Protein AF-A0A3N5X6P9-F1 (afdb_monomer)

Foldseek 3Di:
DCPVVADPVNVVVVVVVVCVVCPPVNVVVVCVVVVVVVVVVVVVVVVVVVVVVVVVVVVPDDDDDPPDPDDDDPPPDPPDD

pLDDT: mean 79.97, std 17.9, range [47.38, 97.12]

Radius of gyration: 30.84 Å; Cα contacts (8 Å, |Δi|>4): 5; chains: 1; bounding box: 48×44×83 Å

Mean predicted aligned error: 13.98 Å

Sequence (81 aa):
MDFFGIGPFEILLILLVAFIVVGPQRLLEVSRKVGTTVSDLSRSMSRLNETVQKEMKEKTSPNASNVKDTNQSDRQDKQQS

Solvent-accessible surface area (backbone atoms only — not comparable to full-atom values): 5214 Å² total; per-residue (Å²): 133,64,62,91,79,46,51,77,67,56,54,50,51,52,49,50,54,50,37,65,74,64,30,67,68,49,55,54,55,50,48,53,56,52,50,52,54,52,49,54,50,50,52,51,51,52,52,50,52,50,52,53,50,50,54,53,53,64,76,63,64,75,94,81,75,96,74,84,86,86,85,88,85,88,84,86,88,85,90,85,131

Structure (mmCIF, N/CA/C/O backbone):
data_AF-A0A3N5X6P9-F1
#
_entry.id   AF-A0A3N5X6P9-F1
#
loop_
_atom_site.group_PDB
_atom_site.id
_atom_site.type_symbol
_atom_site.label_atom_id
_atom_site.label_alt_id
_atom_site.label_comp_id
_atom_site.label_asym_id
_atom_site.label_entity_id
_atom_site.label_seq_id
_atom_site.pdbx_PDB_ins_code
_atom_site.Cartn_x
_atom_site.Cartn_y
_atom_site.Cartn_z
_atom_site.occupancy
_atom_site.B_iso_or_equiv
_atom_site.auth_seq_id
_atom_site.auth_comp_id
_atom_site.auth_asym_id
_atom_site.auth_atom_id
_atom_site.pdbx_PDB_model_num
ATOM 1 N N . MET A 1 1 ? 23.515 -9.294 9.308 1.00 52.53 1 MET A N 1
ATOM 2 C CA . MET A 1 1 ? 22.652 -10.396 8.842 1.00 52.53 1 MET A CA 1
ATOM 3 C C . MET A 1 1 ? 22.097 -9.963 7.509 1.00 52.53 1 MET A C 1
ATOM 5 O O . MET A 1 1 ? 21.181 -9.149 7.481 1.00 52.53 1 MET A O 1
ATOM 9 N N . ASP A 1 2 ? 22.716 -10.424 6.430 1.00 67.69 2 ASP A N 1
ATOM 10 C CA . ASP A 1 2 ? 22.257 -10.141 5.076 1.00 67.69 2 ASP A CA 1
ATOM 11 C C . ASP A 1 2 ? 20.959 -10.916 4.861 1.00 67.69 2 ASP A C 1
ATOM 13 O O . ASP A 1 2 ? 20.938 -12.146 4.915 1.00 67.69 2 ASP A O 1
ATOM 17 N N . PHE A 1 3 ? 19.851 -10.193 4.719 1.00 63.06 3 PHE A N 1
ATOM 18 C CA . PHE A 1 3 ? 18.538 -10.764 4.448 1.00 63.06 3 PHE A CA 1
ATOM 19 C C . PHE A 1 3 ? 18.668 -11.559 3.138 1.00 63.06 3 PHE A C 1
ATOM 21 O O . PHE A 1 3 ? 18.793 -10.976 2.070 1.00 63.06 3 PHE A O 1
ATOM 28 N N . PHE A 1 4 ? 18.745 -12.890 3.213 1.00 78.06 4 PHE A N 1
ATOM 29 C CA . PHE A 1 4 ? 18.883 -13.773 2.043 1.00 78.06 4 PHE A CA 1
ATOM 30 C C . PHE A 1 4 ? 20.160 -13.606 1.192 1.00 78.06 4 PHE A C 1
ATOM 32 O O . PHE A 1 4 ? 20.197 -14.080 0.060 1.00 78.06 4 PHE A O 1
ATOM 39 N N . GLY A 1 5 ? 21.213 -12.964 1.711 1.00 83.19 5 GLY A N 1
ATOM 40 C CA . GLY A 1 5 ? 22.384 -12.608 0.893 1.00 83.19 5 GLY A CA 1
ATOM 41 C C . GLY A 1 5 ? 22.093 -11.509 -0.136 1.00 83.19 5 GLY A C 1
ATOM 42 O O . GLY A 1 5 ? 22.890 -11.310 -1.044 1.00 83.19 5 GLY A O 1
ATOM 43 N N . ILE A 1 6 ? 20.958 -10.818 0.019 1.00 85.50 6 ILE A N 1
ATOM 44 C CA . ILE A 1 6 ? 20.504 -9.713 -0.816 1.00 85.50 6 ILE A CA 1
ATOM 45 C C . ILE A 1 6 ? 20.668 -8.428 0.001 1.00 85.50 6 ILE A C 1
ATOM 47 O O . ILE A 1 6 ? 20.030 -8.225 1.038 1.00 85.50 6 ILE A O 1
ATOM 51 N N . GLY A 1 7 ? 21.552 -7.552 -0.457 1.00 90.50 7 GLY A N 1
ATOM 52 C CA . GLY A 1 7 ? 21.777 -6.238 0.113 1.00 90.50 7 GLY A CA 1
ATOM 53 C C . GLY A 1 7 ? 20.585 -5.295 -0.105 1.00 90.50 7 GLY A C 1
ATOM 54 O O . GLY A 1 7 ? 19.769 -5.483 -1.013 1.00 90.50 7 GLY A O 1
ATOM 55 N N . PRO A 1 8 ? 20.488 -4.210 0.684 1.00 90.50 8 PRO A N 1
ATOM 56 C CA . PRO A 1 8 ? 19.408 -3.229 0.551 1.00 90.50 8 PRO A CA 1
ATOM 57 C C . PRO A 1 8 ? 19.329 -2.612 -0.856 1.00 90.50 8 PRO A C 1
ATOM 59 O O . PRO A 1 8 ? 18.241 -2.284 -1.326 1.00 90.50 8 PRO A O 1
ATOM 62 N N . PHE A 1 9 ? 20.467 -2.493 -1.549 1.00 92.62 9 PHE A N 1
ATOM 63 C CA . PHE A 1 9 ? 20.522 -1.986 -2.920 1.00 92.62 9 PHE A CA 1
ATOM 64 C C . PHE A 1 9 ? 19.876 -2.942 -3.936 1.00 92.62 9 PHE A C 1
ATOM 66 O O . PHE A 1 9 ? 19.149 -2.498 -4.821 1.00 92.62 9 PHE A O 1
ATOM 73 N N . GLU A 1 10 ? 20.083 -4.251 -3.791 1.00 93.25 10 GLU A N 1
ATOM 74 C CA . GLU A 1 10 ? 19.495 -5.260 -4.679 1.00 93.25 10 GLU A CA 1
ATOM 75 C C . GLU A 1 10 ? 17.972 -5.335 -4.501 1.00 93.25 10 GLU A C 1
ATOM 77 O O . GLU A 1 10 ? 17.241 -5.375 -5.492 1.00 93.25 10 GLU A O 1
ATOM 82 N N . ILE A 1 11 ? 17.471 -5.241 -3.260 1.00 94.62 11 ILE A N 1
ATOM 83 C CA . ILE A 1 11 ? 16.023 -5.125 -3.008 1.00 94.62 11 ILE A CA 1
ATOM 84 C C . ILE A 1 11 ? 15.450 -3.873 -3.675 1.00 94.62 11 ILE A C 1
ATOM 86 O O . ILE A 1 11 ? 14.380 -3.938 -4.283 1.00 94.62 11 ILE A O 1
ATOM 90 N N . LEU A 1 12 ? 16.153 -2.740 -3.603 1.00 94.62 12 LEU A N 1
ATOM 91 C CA . LEU A 1 12 ? 15.702 -1.494 -4.221 1.00 94.62 12 LEU A CA 1
ATOM 92 C C . LEU A 1 12 ? 15.649 -1.598 -5.753 1.00 94.62 12 LEU A C 1
ATOM 94 O O . LEU A 1 12 ? 14.696 -1.110 -6.357 1.00 94.62 12 LEU A O 1
ATOM 98 N N . LEU A 1 13 ? 16.615 -2.282 -6.375 1.00 95.56 13 LEU A N 1
ATOM 99 C CA . LEU A 1 13 ? 16.618 -2.550 -7.816 1.00 95.56 13 LEU A CA 1
ATOM 100 C C . LEU A 1 13 ? 15.416 -3.414 -8.234 1.00 95.56 13 LEU A C 1
ATOM 102 O O . LEU A 1 13 ? 14.711 -3.075 -9.185 1.00 95.56 13 LEU A O 1
ATOM 106 N N . ILE A 1 14 ? 15.148 -4.502 -7.506 1.00 94.62 14 ILE A N 1
ATOM 107 C CA . ILE A 1 14 ? 14.000 -5.384 -7.768 1.00 94.62 14 ILE A CA 1
ATOM 108 C C . ILE A 1 14 ? 12.689 -4.613 -7.597 1.00 94.62 14 ILE A C 1
ATOM 110 O O . ILE A 1 14 ? 11.801 -4.708 -8.445 1.00 94.62 14 ILE A O 1
ATOM 114 N N . LEU A 1 15 ? 12.579 -3.812 -6.533 1.00 94.38 15 LEU A N 1
ATOM 115 C CA . LEU A 1 15 ? 11.418 -2.965 -6.284 1.00 94.38 15 LEU A CA 1
ATOM 116 C C . LEU A 1 15 ? 11.220 -1.972 -7.426 1.00 94.38 15 LEU A C 1
ATOM 118 O O . LEU A 1 15 ? 10.094 -1.833 -7.888 1.00 94.38 15 LEU A O 1
ATOM 122 N N . LEU A 1 16 ? 12.282 -1.328 -7.916 1.00 96.31 16 LEU A N 1
ATOM 123 C CA . LEU A 1 16 ? 12.210 -0.382 -9.029 1.00 96.31 16 LEU A CA 1
ATOM 124 C C . LEU A 1 16 ? 11.681 -1.049 -10.304 1.00 96.31 16 LEU A C 1
ATOM 126 O O . LEU A 1 16 ? 10.759 -0.526 -10.929 1.00 96.31 16 LEU A O 1
ATOM 130 N N . VAL A 1 17 ? 12.215 -2.219 -10.666 1.00 96.50 17 VAL A N 1
ATOM 131 C CA . VAL A 1 17 ? 11.742 -2.980 -11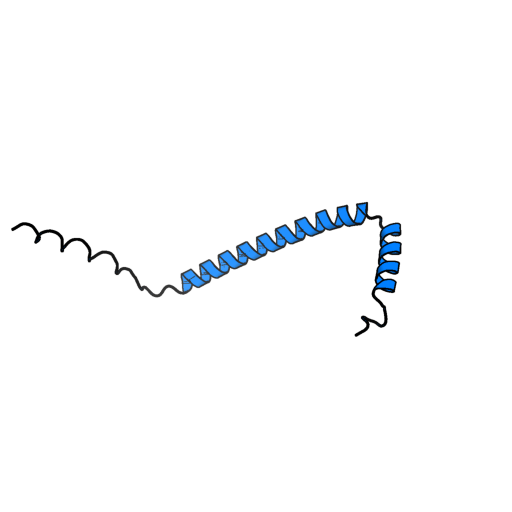.833 1.00 96.50 17 VAL A CA 1
ATOM 132 C C . VAL A 1 17 ? 10.280 -3.391 -11.649 1.00 96.50 17 VAL A C 1
ATOM 134 O O . VAL A 1 17 ? 9.462 -3.164 -12.540 1.00 96.50 17 VAL A O 1
ATOM 137 N N . ALA A 1 18 ? 9.915 -3.915 -10.477 1.00 96.00 18 ALA A 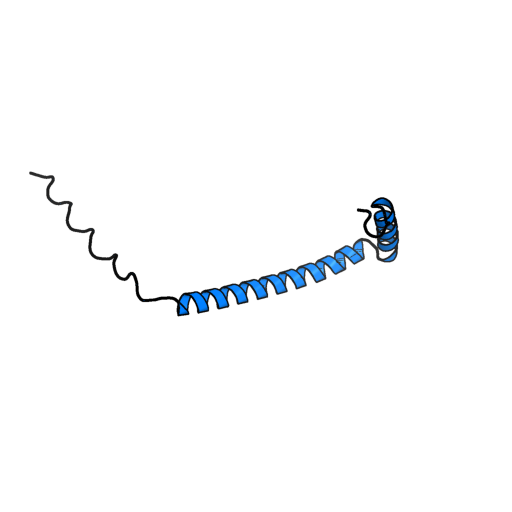N 1
ATOM 138 C CA . ALA A 1 18 ? 8.533 -4.258 -10.158 1.00 96.00 18 ALA A CA 1
ATOM 139 C C . ALA A 1 18 ? 7.605 -3.031 -10.223 1.00 96.00 18 ALA A C 1
ATOM 141 O O . ALA A 1 18 ? 6.495 -3.123 -10.742 1.00 96.00 18 ALA A O 1
ATOM 142 N N . PHE A 1 19 ? 8.068 -1.868 -9.759 1.00 95.62 19 PHE A N 1
ATOM 143 C CA . PHE A 1 19 ? 7.339 -0.601 -9.824 1.00 95.62 19 PHE A CA 1
ATOM 144 C C . PHE A 1 19 ? 7.132 -0.115 -11.249 1.00 95.62 19 PHE A C 1
ATOM 146 O O . PHE A 1 19 ? 6.089 0.463 -11.528 1.00 95.62 19 PHE A O 1
ATOM 153 N N . ILE A 1 20 ? 8.093 -0.323 -12.146 1.00 95.94 20 ILE A N 1
ATOM 154 C CA . ILE A 1 20 ? 7.939 0.030 -13.560 1.00 95.94 20 ILE A CA 1
ATOM 155 C C . ILE A 1 20 ? 6.913 -0.896 -14.222 1.00 95.94 20 ILE A C 1
ATOM 157 O O . ILE A 1 20 ? 6.042 -0.420 -14.944 1.00 95.94 20 ILE A O 1
ATOM 161 N N . VAL A 1 21 ? 6.979 -2.202 -13.941 1.00 96.31 21 VAL A N 1
ATOM 162 C CA . VAL A 1 21 ? 6.073 -3.210 -14.519 1.00 96.31 21 VAL A CA 1
ATOM 163 C C . VAL A 1 21 ? 4.635 -3.031 -14.032 1.00 96.31 21 VAL A C 1
ATOM 165 O O . VAL A 1 21 ? 3.700 -3.024 -14.828 1.00 96.31 21 VAL A O 1
ATOM 168 N N . VAL A 1 22 ? 4.445 -2.894 -12.721 1.00 94.88 22 VAL A N 1
ATOM 169 C CA . VAL A 1 22 ? 3.117 -2.744 -12.108 1.00 94.88 22 VAL A CA 1
ATOM 170 C C . VAL A 1 22 ? 2.615 -1.304 -12.239 1.00 94.88 22 VAL A C 1
ATOM 172 O O . VAL A 1 22 ? 1.428 -1.067 -12.456 1.00 94.88 22 VAL A O 1
ATOM 175 N N . GLY A 1 23 ? 3.518 -0.334 -12.121 1.00 94.75 23 GLY A N 1
ATOM 176 C CA . GLY A 1 23 ? 3.227 1.091 -12.067 1.00 94.75 23 GLY A CA 1
ATOM 177 C C . GLY A 1 23 ? 2.939 1.579 -10.637 1.00 94.75 23 GLY A C 1
ATOM 178 O O . GLY A 1 23 ? 2.157 0.952 -9.912 1.00 94.75 23 GLY A O 1
ATOM 179 N N . PRO A 1 24 ? 3.464 2.751 -10.225 1.00 91.50 24 PRO A N 1
ATOM 180 C CA . PRO A 1 24 ? 3.194 3.318 -8.899 1.00 91.50 24 PRO A CA 1
ATOM 181 C C . PRO A 1 24 ? 1.699 3.590 -8.677 1.00 91.50 24 PRO A C 1
ATOM 183 O O . PRO A 1 24 ? 1.176 3.364 -7.590 1.00 91.50 24 PRO A O 1
ATOM 186 N N . GLN A 1 25 ? 0.981 4.002 -9.726 1.00 94.56 25 GLN A N 1
ATOM 187 C CA . GLN A 1 25 ? -0.459 4.276 -9.662 1.00 94.56 25 GLN A CA 1
ATOM 188 C C . GLN A 1 25 ? -1.268 3.029 -9.270 1.00 94.56 25 GLN A C 1
ATOM 190 O O . GLN A 1 25 ? -2.177 3.118 -8.447 1.00 94.56 25 GLN A O 1
ATOM 195 N N . ARG A 1 26 ? -0.908 1.850 -9.800 1.00 94.06 26 ARG A N 1
ATOM 196 C CA . ARG A 1 26 ? -1.594 0.585 -9.491 1.00 94.06 26 ARG A CA 1
ATOM 197 C C . ARG A 1 26 ? -1.340 0.134 -8.057 1.00 94.06 26 ARG A C 1
ATOM 199 O O . ARG A 1 26 ? -2.278 -0.289 -7.388 1.00 94.06 26 ARG A O 1
ATOM 206 N N . LEU A 1 27 ? -0.111 0.277 -7.557 1.00 93.88 27 LEU A N 1
ATOM 207 C CA . LEU A 1 27 ? 0.207 -0.022 -6.156 1.00 93.88 27 LEU A CA 1
ATOM 208 C C . LEU A 1 27 ? -0.573 0.876 -5.186 1.00 93.88 27 LEU A C 1
ATOM 210 O O . LEU A 1 27 ? -1.095 0.384 -4.182 1.00 93.88 27 LEU A O 1
ATOM 214 N N . LEU A 1 28 ? -0.727 2.169 -5.496 1.00 92.56 28 LEU A N 1
ATOM 215 C CA . LEU A 1 28 ? -1.579 3.062 -4.703 1.00 92.56 28 LEU A CA 1
ATOM 216 C C . LEU A 1 28 ? -3.062 2.674 -4.785 1.00 92.56 28 LEU A C 1
ATOM 218 O O . LEU A 1 28 ? -3.764 2.695 -3.776 1.00 92.56 28 LEU A O 1
ATOM 222 N N . GLU A 1 29 ? -3.551 2.292 -5.962 1.00 94.56 29 GLU A N 1
ATOM 223 C CA . GLU A 1 29 ? -4.941 1.869 -6.146 1.00 94.56 29 GLU A CA 1
ATOM 224 C C . GLU A 1 29 ? -5.274 0.611 -5.323 1.00 94.56 29 GLU A C 1
ATOM 226 O O . GLU A 1 29 ? -6.296 0.558 -4.634 1.00 94.56 29 GLU A O 1
ATOM 231 N N . VAL A 1 30 ? -4.390 -0.391 -5.358 1.00 94.81 30 VAL A N 1
ATOM 232 C CA . VAL A 1 30 ? -4.553 -1.651 -4.620 1.00 94.81 30 VAL A CA 1
ATOM 233 C C . VAL A 1 30 ? -4.394 -1.432 -3.118 1.00 94.81 30 VAL A C 1
ATOM 235 O O . VAL A 1 30 ? -5.219 -1.917 -2.349 1.00 94.81 30 VAL A O 1
ATOM 238 N N . SER A 1 31 ? -3.394 -0.664 -2.682 1.00 94.00 31 SER A N 1
ATOM 239 C CA . SER A 1 31 ? -3.184 -0.393 -1.252 1.00 94.00 31 SER A CA 1
ATOM 240 C C . SER A 1 31 ? -4.326 0.406 -0.626 1.00 94.00 31 SER A C 1
ATOM 242 O O . SER A 1 31 ? -4.670 0.146 0.522 1.00 94.00 31 SER A O 1
ATOM 244 N N . ARG A 1 32 ? -4.984 1.304 -1.374 1.00 94.81 32 ARG A N 1
ATOM 245 C CA . ARG A 1 32 ? -6.226 1.954 -0.922 1.00 94.81 32 ARG A CA 1
ATOM 246 C C . ARG A 1 32 ? -7.328 0.931 -0.648 1.00 94.81 32 ARG A C 1
ATOM 248 O O . ARG A 1 32 ? -7.927 0.972 0.420 1.00 94.81 32 ARG A O 1
A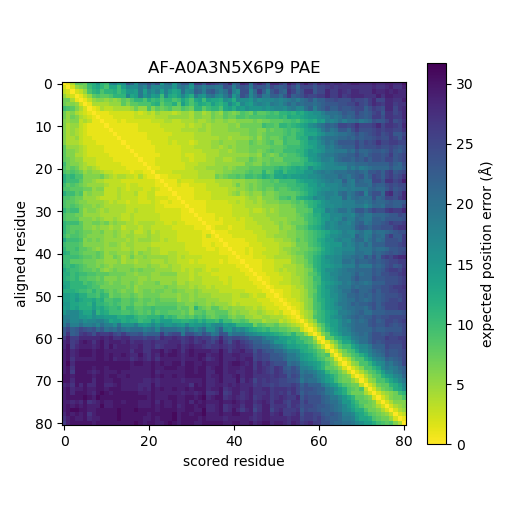TOM 255 N N . LYS A 1 33 ? -7.559 -0.009 -1.571 1.00 95.94 33 LYS A N 1
ATOM 256 C CA . LYS A 1 33 ? -8.576 -1.067 -1.416 1.00 95.94 33 LYS A CA 1
ATOM 257 C C . LYS A 1 33 ? -8.248 -1.987 -0.237 1.00 95.94 33 LYS A C 1
ATOM 259 O O . LYS A 1 33 ? -9.086 -2.184 0.637 1.00 95.94 33 LYS A O 1
ATOM 264 N N . VAL A 1 34 ? -7.012 -2.484 -0.177 1.00 97.12 34 VAL A N 1
ATOM 265 C CA . VAL A 1 34 ? -6.533 -3.351 0.911 1.00 97.12 3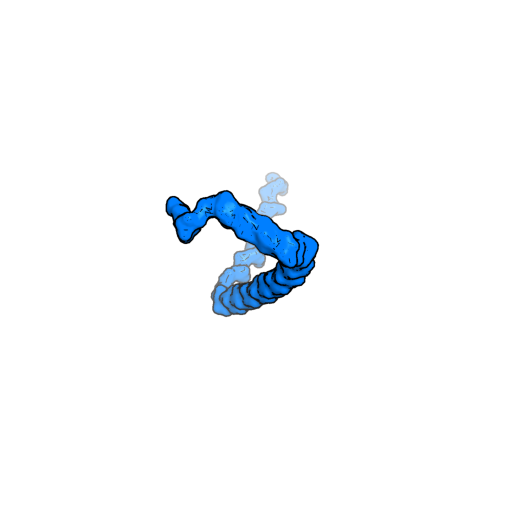4 VAL A CA 1
ATOM 266 C C . VAL A 1 34 ? -6.592 -2.626 2.255 1.00 97.12 34 VAL A C 1
ATOM 268 O O . VAL A 1 34 ? -7.063 -3.193 3.235 1.00 97.12 34 VAL A O 1
ATOM 271 N N . GLY A 1 35 ? -6.167 -1.364 2.310 1.00 95.00 35 GLY A N 1
ATOM 272 C CA . GLY A 1 35 ? -6.166 -0.560 3.529 1.00 95.00 35 GLY A CA 1
ATOM 273 C C . GLY A 1 35 ? -7.568 -0.348 4.092 1.00 95.00 35 GLY A C 1
ATOM 274 O O . GLY A 1 35 ? -7.768 -0.490 5.298 1.00 95.00 35 GLY A O 1
ATOM 275 N N . THR A 1 36 ? -8.554 -0.084 3.232 1.00 94.75 36 THR A N 1
ATOM 276 C CA . THR A 1 36 ? -9.959 -0.012 3.650 1.00 94.75 36 THR A CA 1
ATOM 277 C C . THR A 1 36 ? -10.441 -1.354 4.201 1.00 94.75 36 THR A C 1
ATOM 279 O O . THR A 1 36 ? -10.942 -1.391 5.321 1.00 94.75 36 THR A O 1
ATOM 282 N N . THR A 1 37 ? -10.195 -2.468 3.501 1.00 96.31 37 THR A N 1
ATOM 283 C CA . THR A 1 37 ? -10.585 -3.810 3.974 1.00 96.31 37 THR A CA 1
ATOM 284 C C . THR A 1 37 ? -9.953 -4.166 5.322 1.00 96.31 37 THR A C 1
ATOM 286 O O . THR A 1 37 ? -10.627 -4.690 6.208 1.00 96.31 37 THR A O 1
ATOM 289 N N . VAL A 1 38 ? -8.669 -3.856 5.514 1.00 96.81 38 VAL A N 1
ATOM 290 C CA . VAL A 1 38 ? -7.971 -4.079 6.788 1.00 96.81 38 VAL A CA 1
ATOM 291 C C . VAL A 1 38 ? -8.541 -3.183 7.891 1.00 96.81 38 VAL A C 1
ATOM 293 O O . VAL A 1 38 ? -8.700 -3.642 9.023 1.00 96.81 38 VAL A O 1
ATOM 296 N N . SER A 1 39 ? -8.896 -1.930 7.583 1.00 95.38 39 SER A N 1
ATOM 297 C CA . SER A 1 39 ? -9.536 -1.026 8.547 1.00 95.38 39 SER A CA 1
ATOM 298 C C . SER A 1 39 ? -10.888 -1.565 9.012 1.00 95.38 39 SER A C 1
ATOM 300 O O . SER A 1 39 ? -11.162 -1.574 10.213 1.00 95.38 39 SER A O 1
ATOM 302 N N . ASP A 1 40 ? -11.706 -2.068 8.092 1.00 95.62 40 ASP A N 1
ATOM 303 C CA . ASP A 1 40 ? -13.021 -2.630 8.405 1.00 95.62 40 ASP A CA 1
ATOM 304 C C . ASP A 1 40 ? -12.910 -3.919 9.228 1.00 95.62 40 ASP A C 1
ATOM 306 O O . ASP A 1 40 ? -13.655 -4.117 10.196 1.00 95.62 40 ASP A O 1
ATOM 310 N N . LEU A 1 41 ? -11.923 -4.762 8.912 1.00 96.62 41 LEU A N 1
ATOM 311 C CA . LEU A 1 41 ? -11.620 -5.961 9.688 1.00 96.62 41 LEU A CA 1
ATOM 312 C C . LEU A 1 41 ? -11.172 -5.607 11.111 1.00 96.62 41 LEU A C 1
ATOM 314 O O . LEU A 1 41 ? -11.704 -6.154 12.077 1.00 96.62 41 LEU A O 1
ATOM 318 N N . SER A 1 42 ? -10.256 -4.644 11.250 1.00 94.12 42 SER A N 1
ATOM 319 C CA . SER A 1 42 ? -9.788 -4.161 12.552 1.00 94.12 42 SER A CA 1
ATOM 320 C C . SER A 1 42 ? -10.934 -3.589 13.389 1.00 94.12 42 SER A C 1
ATOM 322 O O . SER A 1 42 ? -11.071 -3.944 14.557 1.00 94.12 42 SER A O 1
ATOM 324 N N . ARG A 1 43 ? -11.816 -2.775 12.795 1.00 94.75 43 ARG A N 1
ATOM 325 C CA . ARG A 1 43 ? -13.010 -2.240 13.475 1.00 94.75 43 ARG A CA 1
ATOM 326 C C . ARG A 1 43 ? -13.938 -3.355 13.950 1.00 94.75 43 ARG A C 1
ATOM 328 O O . ARG A 1 43 ? -14.464 -3.279 15.057 1.00 94.75 43 ARG A O 1
ATOM 335 N N . SER A 1 44 ? -14.128 -4.385 13.130 1.00 95.12 44 SER A N 1
ATOM 336 C CA . SER A 1 44 ? -14.953 -5.545 13.477 1.00 95.12 44 SER A CA 1
ATOM 337 C C . SER A 1 44 ? -14.347 -6.327 14.645 1.00 95.12 44 SER A C 1
ATOM 339 O O . SER A 1 44 ? -15.053 -6.644 15.599 1.00 95.12 44 SER A O 1
ATOM 341 N N . MET A 1 45 ? -13.030 -6.549 14.632 1.00 93.31 45 MET A N 1
ATOM 342 C CA . MET A 1 45 ? -12.297 -7.175 15.739 1.00 93.31 45 MET A CA 1
ATOM 343 C C . MET A 1 45 ? -12.387 -6.354 17.031 1.00 93.31 45 MET A C 1
ATOM 345 O O . MET A 1 45 ? -12.636 -6.923 18.091 1.00 93.31 45 MET A O 1
ATOM 349 N N . SER A 1 46 ? -12.262 -5.026 16.959 1.00 92.88 46 SER A N 1
ATOM 350 C CA . SER A 1 46 ? -12.404 -4.153 18.133 1.00 92.88 46 SER A CA 1
ATOM 351 C C . SER A 1 46 ? -13.795 -4.244 18.757 1.00 92.88 46 SER A C 1
ATOM 353 O O . SER A 1 46 ? -13.905 -4.370 19.972 1.00 92.88 46 SER A O 1
ATOM 355 N N . ARG A 1 47 ? -14.859 -4.267 17.942 1.00 91.69 47 ARG A N 1
ATOM 356 C CA . ARG A 1 47 ? -16.236 -4.441 18.438 1.00 91.69 47 ARG A CA 1
ATOM 357 C C . ARG A 1 47 ? -16.434 -5.793 19.115 1.00 91.69 47 ARG A C 1
ATOM 359 O O . ARG A 1 47 ? -17.040 -5.851 20.178 1.00 91.69 47 ARG A O 1
ATOM 366 N N . LEU A 1 48 ? -15.893 -6.866 18.533 1.00 92.75 48 LEU A N 1
ATOM 367 C CA . LEU A 1 48 ? -15.934 -8.197 19.144 1.00 92.75 48 LEU A CA 1
ATOM 368 C C . LEU A 1 48 ? -15.203 -8.210 20.492 1.00 92.75 48 LEU A C 1
ATOM 370 O O . LEU A 1 48 ? -15.740 -8.723 21.470 1.00 92.75 48 LEU A O 1
ATOM 374 N N . ASN A 1 49 ? -14.024 -7.590 20.572 1.00 91.56 49 ASN A N 1
ATOM 375 C CA . ASN A 1 49 ? -13.273 -7.464 21.820 1.00 91.56 49 ASN A CA 1
ATOM 376 C C . ASN A 1 49 ? -14.030 -6.646 22.875 1.00 91.56 49 ASN A C 1
ATOM 378 O O . ASN A 1 49 ? -13.992 -6.994 24.053 1.00 91.56 49 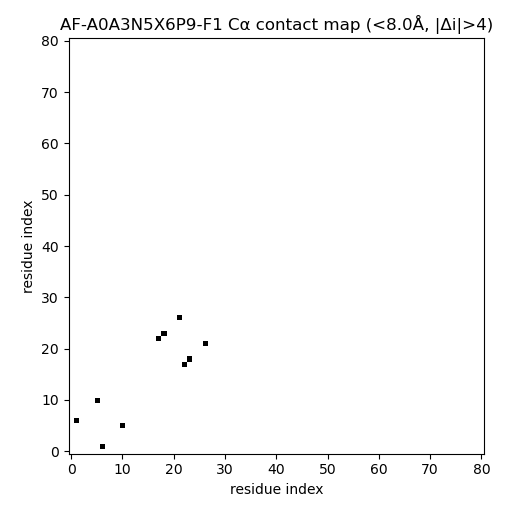ASN A O 1
ATOM 382 N N . GLU A 1 50 ? -14.716 -5.572 22.483 1.00 91.69 50 GLU A N 1
ATOM 383 C CA . GLU A 1 50 ? -15.567 -4.786 23.382 1.00 91.69 50 GLU A CA 1
ATOM 384 C C . GLU A 1 50 ? -16.747 -5.610 23.903 1.00 91.69 50 GLU A C 1
ATOM 386 O O . GLU A 1 50 ? -17.000 -5.608 25.106 1.00 91.69 50 GLU A O 1
ATOM 391 N N . THR A 1 51 ? -17.438 -6.356 23.034 1.00 87.44 51 THR A N 1
ATOM 392 C CA . THR A 1 51 ? -18.535 -7.244 23.442 1.00 87.44 51 THR A CA 1
ATOM 393 C C . THR A 1 51 ? -18.037 -8.322 24.399 1.00 87.44 51 THR A C 1
ATOM 395 O O . THR A 1 51 ? -18.601 -8.480 25.474 1.00 87.44 51 THR A O 1
ATOM 398 N N . VAL A 1 52 ? -16.938 -9.006 24.074 1.00 88.44 52 VAL A N 1
ATOM 399 C CA . VAL A 1 52 ? -16.362 -10.049 24.935 1.00 88.44 52 VAL A CA 1
ATOM 400 C C . VAL A 1 52 ? -15.928 -9.479 26.288 1.00 88.44 52 VAL A C 1
ATOM 402 O O . VAL A 1 52 ? -16.236 -10.063 27.324 1.00 88.44 52 VAL A O 1
ATOM 405 N N . GLN A 1 53 ? -15.268 -8.319 26.319 1.00 86.38 53 GLN A N 1
ATOM 406 C CA . GLN A 1 53 ? -14.900 -7.670 27.580 1.00 86.38 53 GLN A CA 1
ATOM 407 C C . GLN A 1 53 ? -16.121 -7.232 28.392 1.00 86.38 53 GLN A C 1
ATOM 409 O O . GLN A 1 53 ? -16.112 -7.366 29.614 1.00 86.38 53 GLN A O 1
ATOM 414 N N . LYS A 1 54 ? -17.177 -6.738 27.738 1.00 83.88 54 LYS A N 1
ATOM 415 C CA . LYS A 1 54 ? -18.424 -6.348 28.403 1.00 83.88 54 LYS A CA 1
ATOM 416 C C . LYS A 1 54 ? -19.108 -7.556 29.047 1.00 83.88 54 LYS A C 1
ATOM 418 O O . LYS A 1 54 ? -19.436 -7.491 30.225 1.00 83.88 54 LYS A O 1
ATOM 423 N N . GLU A 1 55 ? -19.207 -8.668 28.323 1.00 78.62 55 GLU A N 1
ATOM 424 C CA . GLU A 1 55 ? -19.753 -9.942 28.812 1.00 78.62 55 GLU A CA 1
ATOM 425 C C . GLU A 1 55 ? -18.913 -10.534 29.958 1.00 78.62 55 GLU A C 1
ATOM 427 O O . GLU A 1 55 ? -19.453 -11.023 30.949 1.00 78.62 55 GLU A O 1
ATOM 4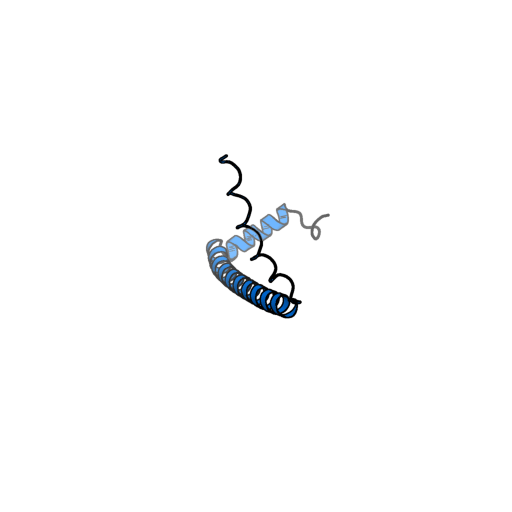32 N N . MET A 1 56 ? -17.579 -10.465 29.880 1.00 75.38 56 MET A N 1
ATOM 433 C CA . MET A 1 56 ? -16.701 -10.927 30.967 1.00 75.38 56 MET A CA 1
ATOM 434 C C . MET A 1 56 ? -16.784 -10.031 32.210 1.00 75.38 56 MET A C 1
ATOM 436 O O . MET A 1 56 ? -16.753 -10.531 33.338 1.00 75.38 56 MET A O 1
ATOM 440 N N . LYS A 1 57 ? -16.918 -8.714 32.020 1.00 71.69 57 LYS A N 1
ATOM 441 C CA . LYS A 1 57 ? -17.097 -7.747 33.111 1.00 71.69 57 LYS A CA 1
ATOM 442 C C . LYS A 1 57 ? -18.469 -7.889 33.774 1.00 71.69 57 LYS A C 1
ATOM 444 O O . LYS A 1 57 ? -18.563 -7.729 34.986 1.00 71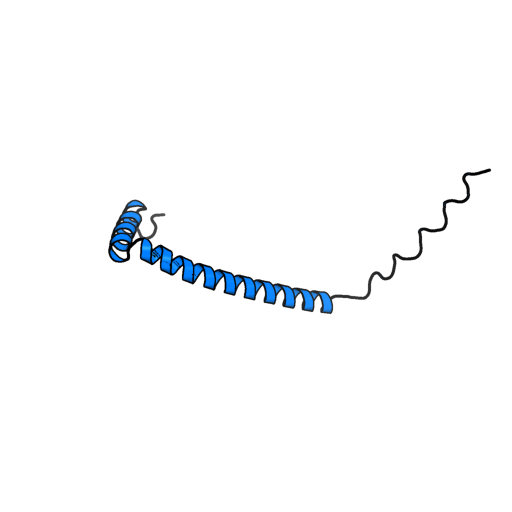.69 57 LYS A O 1
ATOM 449 N N . GLU A 1 58 ? -19.503 -8.234 33.011 1.00 62.78 58 GLU A N 1
ATOM 450 C CA . GLU A 1 58 ? -20.849 -8.521 33.520 1.00 62.78 58 GLU A CA 1
ATOM 451 C C . GLU A 1 58 ? -20.895 -9.843 34.302 1.00 62.78 58 GLU A C 1
ATOM 453 O O . GLU A 1 58 ? -21.475 -9.903 35.384 1.00 62.78 58 GLU A O 1
ATOM 458 N N . LYS A 1 59 ? -20.167 -10.871 33.848 1.00 59.59 59 LYS A N 1
ATOM 459 C CA . LYS A 1 59 ? -20.042 -12.158 34.558 1.00 59.59 59 LYS A CA 1
ATOM 460 C C . LYS A 1 59 ? -19.116 -12.125 35.785 1.00 59.59 59 LYS A C 1
ATOM 462 O O . LYS A 1 59 ? -19.057 -13.112 36.512 1.00 59.59 59 LYS A O 1
ATOM 467 N N . THR A 1 60 ? -18.437 -11.003 36.051 1.00 52.34 60 THR A N 1
ATOM 468 C CA . THR A 1 60 ? -17.514 -10.829 37.193 1.00 52.34 60 THR A CA 1
ATOM 469 C C . THR A 1 60 ? -17.928 -9.679 38.120 1.00 52.34 60 THR A C 1
ATOM 471 O O . THR A 1 60 ? -17.082 -9.076 38.773 1.00 52.34 60 THR A O 1
ATOM 474 N N . SER A 1 61 ? -19.220 -9.353 38.238 1.00 47.38 61 SER A N 1
ATOM 475 C CA . SER A 1 61 ? -19.688 -8.531 39.363 1.00 47.38 61 SER A CA 1
ATOM 476 C C . SER A 1 61 ? -20.148 -9.423 40.522 1.00 47.38 61 SER A C 1
ATOM 478 O O . SER A 1 61 ? -21.308 -9.835 40.557 1.00 47.38 61 SER A O 1
ATOM 480 N N . PRO A 1 62 ? -19.289 -9.714 41.519 1.00 56.16 62 PRO A N 1
ATOM 481 C CA . PRO A 1 62 ? -19.786 -9.887 42.863 1.00 56.16 62 PRO A CA 1
ATOM 482 C C . PRO A 1 62 ? -20.219 -8.500 43.346 1.00 56.16 62 PRO A C 1
ATOM 484 O O . PRO A 1 62 ? -19.426 -7.563 43.416 1.00 56.16 62 PRO A O 1
ATOM 487 N N . ASN A 1 63 ? -21.511 -8.382 43.617 1.00 54.34 63 ASN A N 1
ATOM 488 C CA . ASN A 1 63 ? -22.132 -7.475 44.574 1.00 54.34 63 ASN A CA 1
ATOM 489 C C . ASN A 1 63 ? -21.141 -6.811 45.563 1.00 54.34 63 ASN A C 1
ATOM 491 O O . ASN A 1 63 ? -20.884 -7.338 46.642 1.00 54.34 63 ASN A O 1
ATOM 495 N N . ALA A 1 64 ? -20.570 -5.664 45.197 1.00 58.69 64 ALA A N 1
ATOM 496 C CA . ALA A 1 64 ? -19.747 -4.853 46.087 1.00 58.69 64 ALA A CA 1
ATOM 497 C C . ALA A 1 64 ? -19.691 -3.417 45.564 1.00 58.69 64 ALA A C 1
ATOM 499 O O . ALA A 1 64 ? -18.797 -3.072 44.797 1.00 58.69 64 ALA A O 1
ATOM 500 N N . SER A 1 65 ? -20.681 -2.609 45.954 1.00 52.94 65 SER A N 1
ATOM 501 C CA . SER A 1 65 ? -20.574 -1.169 46.289 1.00 52.94 65 SER A CA 1
ATOM 502 C C . SER A 1 65 ? -21.897 -0.410 46.105 1.00 52.94 65 SER A C 1
ATOM 504 O O . SER A 1 65 ? -21.933 0.685 45.559 1.00 52.94 65 SER A O 1
ATOM 506 N N . ASN A 1 66 ? -22.984 -0.936 46.681 1.00 55.09 66 ASN A N 1
ATOM 507 C CA . ASN A 1 66 ? -24.088 -0.104 47.177 1.00 55.09 66 ASN A CA 1
ATOM 508 C C . ASN A 1 66 ? -23.760 0.430 48.592 1.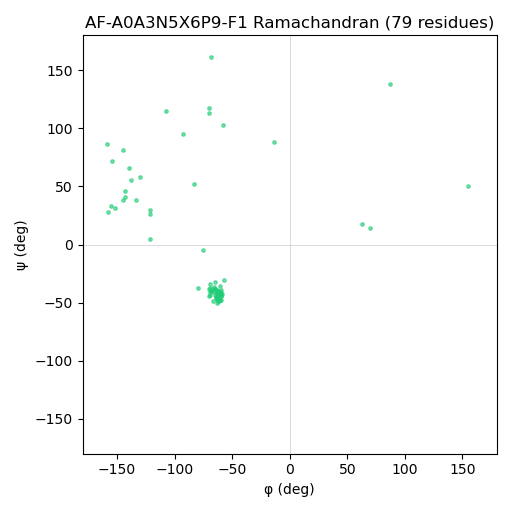00 55.09 66 ASN A C 1
ATOM 510 O O . ASN A 1 66 ? -24.497 0.213 49.547 1.00 55.09 66 ASN A O 1
ATOM 514 N N . VAL A 1 67 ? -22.584 1.045 48.758 1.00 57.44 67 VAL A N 1
ATOM 515 C CA . VAL A 1 67 ? -22.164 1.690 50.016 1.00 57.44 67 VAL A CA 1
ATOM 516 C C . VAL A 1 67 ? -21.447 2.987 49.663 1.00 57.44 67 VAL A C 1
ATOM 518 O O . VAL A 1 67 ? -20.237 3.121 49.834 1.00 57.44 67 VAL A O 1
ATOM 521 N N . LYS A 1 68 ? -22.178 3.942 49.088 1.00 53.50 68 LYS A N 1
ATOM 522 C CA . LYS A 1 68 ? -21.720 5.337 49.066 1.00 53.50 68 LYS A CA 1
ATOM 523 C C . LYS A 1 68 ? -22.847 6.370 49.015 1.00 53.50 68 LYS A C 1
ATOM 525 O O . LYS A 1 68 ? -22.620 7.464 48.531 1.00 53.50 68 LYS A O 1
ATOM 530 N N . ASP A 1 69 ? -23.998 6.050 49.606 1.00 54.88 69 ASP A N 1
ATOM 531 C CA . ASP A 1 69 ? -25.111 6.988 49.819 1.00 54.88 69 ASP A CA 1
ATOM 532 C C . ASP A 1 69 ? -25.603 6.943 51.279 1.00 54.88 69 ASP A C 1
ATOM 534 O O . ASP A 1 69 ? -26.752 6.607 51.542 1.00 54.88 69 ASP A O 1
ATOM 538 N N . THR A 1 70 ? -24.752 7.212 52.284 1.00 54.28 70 THR A N 1
ATOM 539 C CA . THR A 1 70 ? -25.249 7.495 53.661 1.00 54.28 70 THR A CA 1
ATOM 540 C C . THR A 1 70 ? -24.283 8.278 54.560 1.00 54.28 70 THR A C 1
ATOM 542 O O . THR A 1 70 ? -24.313 8.113 55.777 1.00 54.28 70 THR A O 1
ATOM 545 N N . ASN A 1 71 ? -23.384 9.126 54.048 1.00 59.81 71 ASN A N 1
ATOM 546 C CA . ASN A 1 71 ? -22.624 9.961 54.991 1.00 59.81 71 ASN A CA 1
ATOM 547 C C . ASN A 1 71 ? -22.106 11.272 54.405 1.00 59.81 71 ASN A C 1
ATOM 549 O O . ASN A 1 71 ? -20.908 11.422 54.172 1.00 59.81 71 ASN A O 1
ATOM 553 N N . GLN A 1 72 ? -23.008 12.225 54.155 1.00 58.81 72 GLN A N 1
ATOM 554 C CA . GLN A 1 72 ? -22.594 13.611 53.920 1.00 58.81 72 GLN A CA 1
ATOM 555 C C . GLN A 1 72 ? -23.660 14.674 54.242 1.00 58.81 72 GLN A C 1
ATOM 557 O O . GLN A 1 72 ? -23.671 15.723 53.612 1.00 58.81 72 GLN A O 1
ATOM 562 N N . SER A 1 73 ? -24.523 14.449 55.246 1.00 55.62 73 SER A N 1
ATOM 563 C CA . SER A 1 73 ? -25.514 15.466 55.656 1.00 55.62 73 SER A CA 1
ATOM 564 C C . SER A 1 73 ? -25.455 15.941 57.118 1.00 55.62 73 SER A C 1
ATOM 566 O O . SER A 1 73 ? -26.272 16.774 57.482 1.00 55.62 73 SER A O 1
ATOM 568 N N . ASP A 1 74 ? -24.488 15.514 57.943 1.00 56.50 74 ASP A N 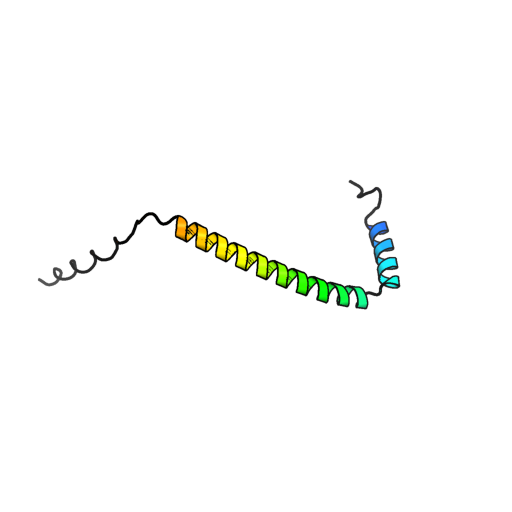1
ATOM 569 C CA . ASP A 1 74 ? -24.580 15.711 59.409 1.00 56.50 74 ASP A CA 1
ATOM 570 C C . ASP A 1 74 ? -23.445 16.511 60.084 1.00 56.50 74 ASP A C 1
ATOM 572 O O . ASP A 1 74 ? -23.173 16.324 61.270 1.00 56.50 74 ASP A O 1
ATOM 576 N N . ARG A 1 75 ? -22.745 17.420 59.384 1.00 57.97 75 ARG A N 1
ATOM 577 C CA . ARG A 1 75 ? -21.684 18.241 60.027 1.00 57.97 75 ARG A CA 1
ATOM 578 C C . ARG A 1 75 ? -21.560 19.694 59.562 1.00 57.97 75 ARG A C 1
ATOM 580 O O . ARG A 1 75 ? -20.448 20.203 59.462 1.00 57.97 75 ARG A O 1
ATOM 587 N N . GLN A 1 76 ? -22.669 20.396 59.348 1.00 54.59 76 GLN A N 1
ATOM 588 C CA . GLN A 1 76 ? -22.651 21.860 59.206 1.00 54.59 76 GLN A CA 1
ATOM 589 C C . GLN A 1 76 ? -23.819 22.519 59.959 1.00 54.59 76 GLN A C 1
ATOM 591 O O . GLN A 1 76 ? -24.588 23.269 59.384 1.00 54.59 76 GLN A O 1
ATOM 596 N N . ASP A 1 77 ? -23.952 22.246 61.263 1.00 55.38 77 ASP A N 1
ATOM 597 C CA . ASP A 1 77 ? -24.805 23.070 62.145 1.00 55.38 77 ASP A CA 1
ATOM 598 C C . ASP A 1 77 ? -24.252 23.214 63.579 1.00 55.38 77 ASP A C 1
ATOM 600 O O . ASP A 1 77 ? -24.971 23.155 64.570 1.00 55.38 77 ASP A O 1
ATOM 604 N N . LYS A 1 78 ? -22.924 23.348 63.721 1.00 55.22 78 LYS A N 1
ATOM 605 C CA . LYS A 1 78 ? -22.283 23.716 65.004 1.00 55.22 78 LYS A CA 1
ATOM 606 C C . LYS A 1 78 ? -21.078 24.640 64.826 1.00 55.22 78 LYS A C 1
ATOM 608 O O . LYS A 1 78 ? -20.023 24.416 65.409 1.00 55.22 78 LYS A O 1
ATOM 613 N N . GLN A 1 79 ? -21.224 25.673 64.000 1.00 52.84 79 GLN A N 1
ATOM 614 C CA . GLN A 1 79 ? -20.294 26.812 63.984 1.00 52.84 79 GLN A CA 1
ATOM 615 C C . GLN A 1 79 ? -21.045 28.150 63.957 1.00 52.84 79 GLN A C 1
ATOM 617 O O . GLN A 1 79 ? -20.630 29.078 63.279 1.00 52.84 79 GLN A O 1
ATOM 622 N N . GLN A 1 80 ? -22.159 28.259 64.679 1.00 48.19 80 GLN A N 1
ATOM 623 C CA . GLN A 1 80 ? -22.733 29.549 65.069 1.00 48.19 80 GLN A CA 1
ATOM 624 C C . GLN A 1 80 ? -23.359 29.408 66.459 1.00 48.19 80 GLN A C 1
ATOM 626 O O . GLN A 1 80 ? -24.555 29.178 66.588 1.00 48.19 80 GLN A O 1
ATOM 631 N N . SER A 1 81 ? -22.531 29.485 67.501 1.00 48.19 81 SER A N 1
ATOM 632 C CA . SER A 1 81 ? -22.913 30.066 68.792 1.00 48.19 81 SER A CA 1
ATOM 633 C C . SER A 1 81 ? -21.679 30.393 69.614 1.00 48.19 81 SER A C 1
ATOM 635 O O . SER A 1 81 ? -20.672 29.663 69.480 1.00 48.19 81 SER A O 1
#

Secondary structure (DSSP, 8-state):
--GGG--HHHHHHHHHHHHHHH-HHHHHHHHHHHHHHHHHHHHHHHHHHHHHHHHHHHTT--S----SSSSSSSSSSSS--